Protein AF-A0A2H6BD17-F1 (afdb_monomer)

Mean predicted aligned error: 16.15 Å

Foldseek 3Di:
DDDPPDDDQADWAFLQVLQCNLPVVNPDGSVNQVVCVVVVLFDWDDDPNTITHGNNRVVSSCVVPDDDDDDPDPDPDDDDDDPDVPPPPPPPDDPVRVVVVVVVVVVVVVVVVVVVD

Nearest PDB structures (foldseek):
  5y8t-assembly2_B  TM=3.851E-01  e=1.252E+00  Bacillus spizizenii str. W23
  1r22-assembly1_B  TM=4.599E-01  e=1.979E+00  Synechococcus elongatus PCC 7942 = FACHB-805
  2kko-assembly1_B  TM=4.650E-01  e=2.408E+00  Mycobacterium tuberculosis variant bovis
  2jsc-assembly1_A  TM=3.662E-01  e=6.014E+00  Mycobacterium tuberculosis H37Rv

Sequence (117 aa):
MEDLETYADDALLKLSVAATVAYPDGSMKAGGLRRLAARELLEIDFVNGRYYTTLRAIKEMRERCRVPAKSPEPTSGSARVSHTPDRVNDLGKTPSQVALEATVRELRGNLKAKRQT

Solvent-accessible surface area (backbone atoms only — not comparable to full-atom values): 7416 Å² total; per-residue (Å²): 132,82,82,75,81,77,73,60,49,79,43,82,28,45,37,62,57,43,21,47,70,78,25,75,85,60,87,45,45,39,71,53,54,52,54,37,34,76,65,72,54,32,68,70,45,82,57,94,95,38,56,27,31,30,57,50,41,52,56,55,26,51,62,74,67,53,77,77,82,79,72,92,66,87,81,79,86,74,86,75,80,81,77,70,80,73,85,70,84,70,83,65,74,51,76,73,52,58,60,51,51,57,55,54,53,52,55,52,52,54,55,54,59,68,70,76,115

Structure (mmCIF, N/CA/C/O backbone):
data_AF-A0A2H6BD17-F1
#
_entry.id   AF-A0A2H6BD17-F1
#
loop_
_atom_site.group_PDB
_atom_site.id
_atom_site.type_symbol
_atom_site.label_atom_id
_atom_site.label_alt_id
_atom_site.label_comp_id
_atom_site.label_asym_id
_atom_site.label_entity_id
_atom_site.label_seq_id
_atom_site.pdbx_PDB_ins_code
_atom_site.Cartn_x
_atom_site.Cartn_y
_atom_site.Cartn_z
_atom_site.occupancy
_atom_site.B_iso_or_equiv
_atom_site.auth_seq_id
_atom_site.auth_comp_id
_atom_site.auth_asym_id
_atom_site.auth_atom_id
_atom_site.pdbx_PDB_model_num
ATOM 1 N N . MET A 1 1 ? -11.492 -23.572 -12.566 1.00 40.31 1 MET A N 1
ATOM 2 C CA . MET A 1 1 ? -11.063 -22.267 -13.099 1.00 40.31 1 MET A CA 1
ATOM 3 C C . MET A 1 1 ? -11.479 -21.293 -12.026 1.00 40.31 1 MET A C 1
ATOM 5 O O . MET A 1 1 ? -12.666 -21.060 -11.898 1.00 40.31 1 MET A O 1
ATOM 9 N N . GLU A 1 2 ? -10.558 -20.990 -11.114 1.00 50.28 2 GLU A N 1
ATOM 10 C CA . GLU A 1 2 ? -10.875 -20.350 -9.834 1.00 50.28 2 GLU A CA 1
ATOM 11 C C . GLU A 1 2 ? -11.455 -18.957 -10.071 1.00 50.28 2 GLU A C 1
ATOM 13 O O . GLU A 1 2 ? -10.895 -18.160 -10.826 1.00 50.28 2 GLU A O 1
ATOM 18 N N . ASP A 1 3 ? -12.610 -18.713 -9.462 1.00 53.94 3 ASP A N 1
ATOM 19 C CA . ASP A 1 3 ? -13.338 -17.459 -9.511 1.00 53.94 3 ASP A CA 1
ATOM 20 C C . ASP A 1 3 ? -12.432 -16.330 -9.002 1.00 53.94 3 ASP A C 1
ATOM 22 O O . ASP A 1 3 ? -12.099 -16.241 -7.819 1.00 53.94 3 ASP A O 1
ATOM 26 N N . LEU A 1 4 ? -11.978 -15.475 -9.921 1.00 58.12 4 LEU A N 1
ATOM 27 C CA . LEU A 1 4 ? -11.309 -14.223 -9.587 1.00 58.12 4 LEU A CA 1
ATOM 28 C C . LEU A 1 4 ? -12.351 -13.313 -8.944 1.00 58.12 4 LEU A C 1
ATOM 30 O O . LEU A 1 4 ? -13.024 -12.545 -9.634 1.00 58.12 4 LEU A O 1
ATOM 34 N N . GLU A 1 5 ? -12.493 -13.436 -7.624 1.00 68.44 5 GLU A N 1
ATOM 35 C CA . GLU A 1 5 ? -13.257 -12.529 -6.773 1.00 68.44 5 GLU A CA 1
ATOM 36 C C . GLU A 1 5 ? -12.843 -11.093 -7.129 1.00 68.44 5 GLU A C 1
ATOM 38 O O . GLU A 1 5 ? -11.758 -10.611 -6.784 1.00 68.44 5 GLU A O 1
ATOM 43 N N . THR A 1 6 ? -13.668 -10.442 -7.946 1.00 81.44 6 THR A N 1
ATOM 44 C CA . THR A 1 6 ? -13.325 -9.159 -8.548 1.00 81.44 6 THR A CA 1
ATOM 45 C C . THR A 1 6 ? -13.733 -8.077 -7.569 1.00 81.44 6 THR A C 1
ATOM 47 O O . THR A 1 6 ? -14.910 -7.763 -7.410 1.00 81.44 6 THR A O 1
ATOM 50 N N . TYR A 1 7 ? -12.746 -7.510 -6.885 1.00 88.00 7 TYR A N 1
ATOM 51 C CA . TYR A 1 7 ? -12.959 -6.362 -6.016 1.00 88.00 7 TYR A CA 1
ATOM 52 C C . TYR A 1 7 ? -13.205 -5.102 -6.849 1.00 88.00 7 TYR A C 1
ATOM 54 O O . TYR A 1 7 ? -12.513 -4.858 -7.839 1.00 88.00 7 TYR A O 1
ATOM 62 N N . ALA A 1 8 ? -14.159 -4.273 -6.420 1.00 92.50 8 ALA A N 1
ATOM 63 C CA . ALA A 1 8 ? -14.310 -2.931 -6.970 1.00 92.50 8 ALA A CA 1
ATOM 64 C C . ALA A 1 8 ? -13.037 -2.108 -6.711 1.00 92.50 8 ALA A C 1
ATOM 66 O O . ALA A 1 8 ? -12.421 -2.231 -5.650 1.00 92.50 8 ALA A O 1
ATOM 67 N N . ASP A 1 9 ? -12.666 -1.242 -7.656 1.00 93.62 9 ASP A N 1
ATOM 68 C CA . ASP A 1 9 ? -11.412 -0.480 -7.581 1.00 93.62 9 ASP A CA 1
ATOM 69 C C . ASP A 1 9 ? -11.313 0.414 -6.333 1.00 93.62 9 ASP A C 1
ATOM 71 O O . ASP A 1 9 ? -10.219 0.597 -5.793 1.00 93.62 9 ASP A O 1
ATOM 75 N N . ASP A 1 10 ? -12.464 0.887 -5.852 1.00 95.38 10 ASP A N 1
ATOM 76 C CA . ASP A 1 10 ? -12.612 1.795 -4.709 1.00 95.38 10 ASP A CA 1
ATOM 77 C C . ASP A 1 10 ? -12.968 1.080 -3.402 1.00 95.38 10 ASP A C 1
ATOM 79 O O . ASP A 1 10 ? -13.191 1.720 -2.374 1.00 95.38 10 ASP A O 1
ATOM 83 N N . ALA A 1 11 ? -13.024 -0.254 -3.414 1.00 95.12 11 ALA A N 1
ATOM 84 C CA . ALA A 1 11 ? -13.242 -1.015 -2.197 1.00 95.12 11 ALA A CA 1
ATOM 85 C C . ALA A 1 11 ? -12.048 -0.849 -1.240 1.00 95.12 11 ALA A C 1
ATOM 87 O O . ALA A 1 11 ? -10.888 -1.010 -1.625 1.00 95.12 11 ALA A O 1
ATOM 88 N N . LEU A 1 12 ? -12.344 -0.579 0.034 1.00 96.62 12 LEU A N 1
ATOM 89 C CA . LEU A 1 12 ? -11.355 -0.537 1.110 1.00 96.62 12 LEU A CA 1
ATOM 90 C C . LEU A 1 12 ? -10.846 -1.949 1.408 1.00 96.62 12 LEU A C 1
ATOM 92 O O . LEU A 1 12 ? -11.520 -2.758 2.048 1.00 96.62 12 LEU A O 1
ATOM 96 N N . LEU A 1 13 ? -9.620 -2.236 0.979 1.00 96.94 13 LEU A N 1
ATOM 97 C CA . LEU A 1 13 ? -8.967 -3.518 1.192 1.00 96.94 13 LEU A CA 1
ATOM 98 C C . LEU A 1 13 ? -7.867 -3.395 2.232 1.00 96.94 13 LEU A C 1
ATOM 100 O O . LEU A 1 13 ? -7.028 -2.495 2.209 1.00 96.94 13 LEU A O 1
ATOM 104 N N . LYS A 1 14 ? -7.828 -4.360 3.149 1.00 97.38 14 LYS A N 1
ATOM 105 C CA . LYS A 1 14 ? -6.737 -4.463 4.118 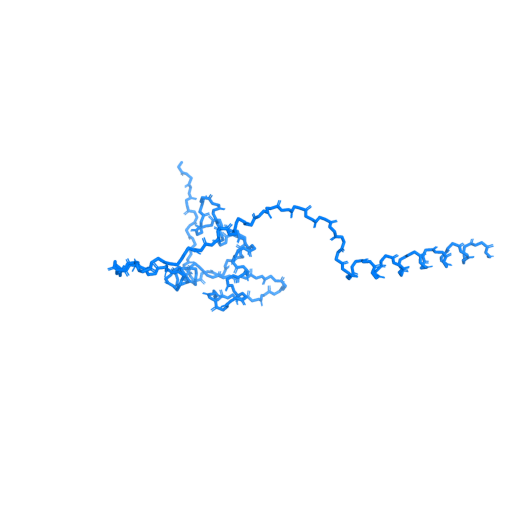1.00 97.38 14 LYS A CA 1
ATOM 106 C C . LYS A 1 14 ? -5.418 -4.626 3.368 1.00 97.38 14 LYS A C 1
ATOM 108 O O . LYS A 1 14 ? -5.356 -5.424 2.437 1.00 97.38 14 LYS A O 1
ATOM 113 N N . LEU A 1 15 ? -4.341 -3.975 3.820 1.00 97.50 15 LEU A N 1
ATOM 114 C CA . LEU A 1 15 ? -3.051 -3.996 3.102 1.00 97.50 15 LEU A CA 1
ATOM 115 C C . LEU A 1 15 ? -2.522 -5.401 2.762 1.00 97.50 15 LEU A C 1
ATOM 117 O O . LEU A 1 15 ? -1.801 -5.563 1.784 1.00 97.50 15 LEU A O 1
ATOM 121 N N . SER A 1 16 ? -2.833 -6.418 3.572 1.00 96.50 16 SER A N 1
ATOM 122 C CA . SER A 1 16 ? -2.468 -7.806 3.264 1.00 96.50 16 SER A CA 1
ATOM 123 C C . SER A 1 16 ? -3.217 -8.354 2.051 1.00 96.50 16 SER A C 1
ATOM 125 O O . SER A 1 16 ? -2.592 -8.966 1.198 1.00 96.50 16 SER A O 1
ATOM 127 N N . VAL A 1 17 ? -4.524 -8.102 1.967 1.00 96.81 17 VAL A N 1
ATOM 128 C CA . VAL A 1 17 ? -5.382 -8.549 0.862 1.00 96.81 17 VAL A CA 1
ATOM 129 C C . VAL A 1 17 ? -5.070 -7.748 -0.396 1.00 96.81 17 VAL A C 1
ATOM 131 O O . VAL A 1 17 ? -4.838 -8.331 -1.448 1.00 96.81 17 VAL A O 1
ATOM 134 N N . ALA A 1 18 ? -4.966 -6.422 -0.271 1.00 96.69 18 ALA A N 1
ATOM 135 C CA . ALA A 1 18 ? -4.650 -5.538 -1.389 1.00 96.69 18 ALA A CA 1
ATOM 136 C C . ALA A 1 18 ? -3.324 -5.921 -2.069 1.00 96.69 18 ALA A C 1
ATOM 138 O O . ALA A 1 18 ? -3.238 -5.931 -3.293 1.00 96.69 18 ALA A O 1
ATOM 139 N N . ALA A 1 19 ? -2.305 -6.297 -1.284 1.00 96.94 19 ALA A N 1
ATOM 140 C CA . ALA A 1 19 ? -1.033 -6.779 -1.815 1.00 96.94 19 ALA A CA 1
ATOM 141 C C . ALA A 1 19 ? -1.190 -8.075 -2.626 1.00 96.94 19 ALA A C 1
ATOM 143 O O . ALA A 1 19 ? -0.681 -8.142 -3.737 1.00 96.94 19 ALA A O 1
ATOM 144 N N . THR A 1 20 ? -1.912 -9.072 -2.107 1.00 95.88 20 THR A N 1
ATOM 145 C CA . THR A 1 20 ? -2.143 -10.348 -2.807 1.00 95.88 20 THR A CA 1
ATOM 146 C C . THR A 1 20 ? -2.935 -10.165 -4.099 1.00 95.88 20 THR A C 1
ATOM 148 O O . THR A 1 20 ? -2.623 -10.803 -5.097 1.00 95.88 20 THR A O 1
ATOM 151 N N . VAL A 1 21 ? -3.933 -9.279 -4.095 1.00 94.94 21 VAL A N 1
ATOM 152 C CA . VAL A 1 21 ? -4.773 -9.020 -5.272 1.00 94.94 21 VAL A CA 1
ATOM 153 C C . VAL A 1 21 ? -4.008 -8.222 -6.332 1.00 94.94 21 VAL A C 1
ATOM 155 O O . VAL A 1 21 ? -4.036 -8.575 -7.506 1.00 94.94 21 VAL A O 1
ATOM 158 N N . ALA A 1 22 ? -3.299 -7.159 -5.939 1.00 94.69 22 ALA A N 1
ATOM 159 C CA . ALA A 1 22 ? -2.578 -6.304 -6.885 1.00 94.69 22 ALA A CA 1
ATOM 160 C C . ALA A 1 22 ? -1.253 -6.915 -7.383 1.00 94.69 22 ALA A C 1
ATOM 162 O O . ALA A 1 22 ? -0.784 -6.559 -8.465 1.00 94.69 22 ALA A O 1
ATOM 163 N N . TYR A 1 23 ? -0.653 -7.811 -6.596 1.00 95.06 23 TYR A N 1
ATOM 164 C CA . TYR A 1 23 ? 0.620 -8.477 -6.873 1.00 95.06 23 TYR A CA 1
ATOM 165 C C . TYR A 1 23 ? 0.488 -9.983 -6.595 1.00 95.06 23 TYR A C 1
ATOM 167 O O . TYR A 1 23 ? 0.980 -10.476 -5.573 1.00 95.06 23 TYR A O 1
ATOM 175 N N . PRO A 1 24 ? -0.187 -10.730 -7.491 1.00 94.88 24 PRO A N 1
ATOM 176 C CA . PRO A 1 24 ? -0.438 -12.162 -7.306 1.00 94.88 24 PRO A CA 1
ATOM 177 C C . PRO A 1 24 ? 0.844 -13.008 -7.327 1.00 94.88 24 PRO A C 1
ATOM 179 O O . PRO A 1 24 ? 0.861 -14.129 -6.831 1.00 94.88 24 PRO A O 1
ATOM 182 N N . ASP A 1 25 ? 1.941 -12.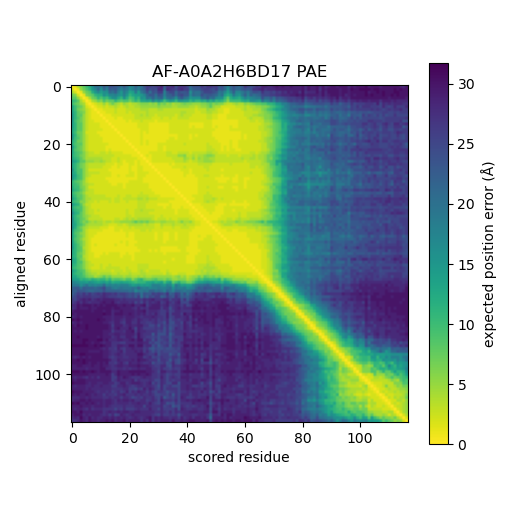456 -7.848 1.00 95.00 25 ASP A N 1
ATOM 183 C CA . ASP A 1 25 ? 3.282 -13.043 -7.821 1.00 95.00 25 ASP A CA 1
ATOM 184 C C . ASP A 1 25 ? 3.962 -12.951 -6.439 1.00 95.00 25 ASP A C 1
ATOM 186 O O . ASP A 1 25 ? 5.027 -13.529 -6.219 1.00 95.00 25 ASP A O 1
ATOM 190 N N . GLY A 1 26 ? 3.372 -12.211 -5.493 1.00 94.69 26 GLY A N 1
ATOM 191 C CA . GLY A 1 26 ? 3.915 -12.005 -4.153 1.00 94.69 26 GLY A CA 1
ATOM 192 C C . GLY A 1 26 ? 5.117 -11.055 -4.095 1.00 94.69 26 GLY A C 1
ATOM 193 O O . GLY A 1 26 ? 5.760 -10.954 -3.043 1.00 94.69 26 GLY A O 1
ATOM 194 N N . SER A 1 27 ? 5.418 -10.338 -5.185 1.00 94.06 27 SER A N 1
ATOM 195 C CA . SER A 1 27 ? 6.516 -9.359 -5.256 1.00 94.06 27 SER A CA 1
ATOM 196 C C . SER A 1 27 ? 6.328 -8.177 -4.298 1.00 94.06 27 SER A C 1
ATOM 198 O O . SER A 1 27 ? 7.300 -7.571 -3.841 1.00 94.06 27 SER A O 1
ATOM 200 N N . MET A 1 28 ? 5.080 -7.885 -3.927 1.00 96.69 28 MET A N 1
ATOM 201 C CA . MET A 1 28 ? 4.714 -6.858 -2.961 1.00 96.69 28 MET A CA 1
ATOM 202 C C . MET A 1 28 ? 4.023 -7.481 -1.746 1.00 96.69 28 MET A C 1
ATOM 204 O O . MET A 1 28 ? 3.140 -8.324 -1.863 1.00 96.69 28 MET A O 1
ATOM 208 N N . LYS A 1 29 ? 4.396 -7.028 -0.545 1.00 97.56 29 LYS A N 1
ATOM 209 C CA . LYS A 1 29 ? 3.780 -7.445 0.729 1.00 97.56 29 LYS A CA 1
ATOM 210 C C . LYS A 1 29 ? 3.209 -6.235 1.459 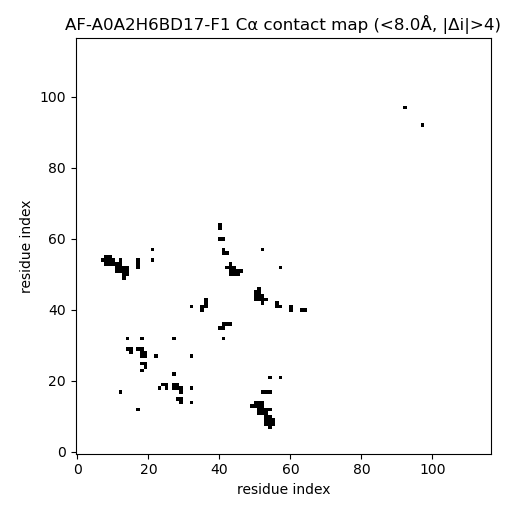1.00 97.56 29 LYS A C 1
ATOM 212 O O . LYS A 1 29 ? 3.652 -5.110 1.237 1.00 97.56 29 LYS A O 1
ATOM 217 N N . ALA A 1 30 ? 2.331 -6.463 2.438 1.00 97.56 30 ALA A N 1
ATOM 218 C CA . ALA A 1 30 ? 1.766 -5.396 3.274 1.00 97.56 30 ALA A CA 1
ATOM 219 C C . ALA A 1 30 ? 2.831 -4.482 3.916 1.00 97.56 30 ALA A C 1
ATOM 221 O O . ALA A 1 30 ? 2.607 -3.287 4.071 1.00 97.56 30 ALA A O 1
ATOM 222 N N . GLY A 1 31 ? 3.995 -5.025 4.294 1.00 97.56 31 GLY A N 1
ATOM 223 C CA . GLY A 1 31 ? 5.111 -4.222 4.810 1.00 97.56 31 GLY A CA 1
ATOM 224 C C . GLY A 1 31 ? 5.736 -3.297 3.757 1.00 97.56 31 GLY A C 1
ATOM 225 O O . GLY A 1 31 ? 6.147 -2.192 4.096 1.00 97.56 31 GLY A O 1
ATOM 226 N N . GLY A 1 32 ? 5.766 -3.718 2.489 1.00 96.94 32 GLY A N 1
ATOM 227 C CA . GLY A 1 32 ? 6.187 -2.884 1.360 1.00 96.94 32 GLY A CA 1
ATOM 228 C C . GLY A 1 32 ? 5.219 -1.726 1.131 1.00 96.94 32 GLY A C 1
ATOM 229 O O . GLY A 1 32 ? 5.652 -0.579 1.099 1.00 96.94 32 GLY A O 1
ATOM 230 N N . LEU A 1 33 ? 3.912 -2.007 1.118 1.00 97.62 33 LEU A N 1
ATOM 231 C CA . LEU A 1 33 ? 2.878 -0.972 1.001 1.00 97.62 33 LEU A CA 1
ATOM 232 C C . LEU A 1 33 ? 2.945 0.048 2.148 1.00 97.62 33 LEU A C 1
ATOM 234 O O . LEU A 1 33 ? 2.890 1.248 1.903 1.00 97.62 33 LEU A O 1
ATOM 238 N N . ARG A 1 34 ? 3.179 -0.395 3.394 1.00 97.31 34 ARG A N 1
ATOM 239 C CA . ARG A 1 34 ? 3.393 0.526 4.530 1.00 97.31 34 ARG A CA 1
ATOM 240 C C . ARG A 1 34 ? 4.592 1.452 4.326 1.00 97.31 34 ARG A C 1
ATOM 242 O O . ARG A 1 34 ? 4.528 2.611 4.714 1.00 97.31 34 ARG A O 1
ATOM 249 N N . ARG A 1 35 ? 5.685 0.962 3.731 1.00 97.44 35 ARG A N 1
ATOM 2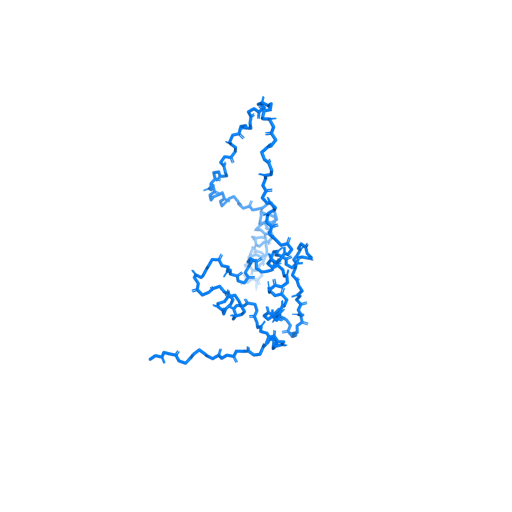50 C CA . ARG A 1 35 ? 6.862 1.796 3.433 1.00 97.44 35 ARG A CA 1
ATOM 251 C C . ARG A 1 35 ? 6.581 2.813 2.332 1.00 97.44 35 ARG A C 1
ATOM 253 O O . ARG A 1 35 ? 7.141 3.898 2.382 1.00 97.44 35 ARG A O 1
ATOM 260 N N . LEU A 1 36 ? 5.747 2.468 1.352 1.00 96.88 36 LEU A N 1
ATOM 261 C CA . LEU A 1 36 ? 5.333 3.392 0.292 1.00 96.88 36 LEU A CA 1
ATOM 262 C C . LEU A 1 36 ? 4.405 4.477 0.845 1.00 96.88 36 LEU A C 1
ATOM 264 O O . LEU A 1 36 ? 4.598 5.647 0.537 1.00 96.88 36 LEU A O 1
ATOM 268 N N . ALA A 1 37 ? 3.493 4.109 1.744 1.00 96.19 37 ALA A N 1
ATOM 269 C CA . ALA A 1 37 ? 2.656 5.064 2.461 1.00 96.19 37 ALA A CA 1
ATOM 270 C C . ALA A 1 37 ? 3.472 6.000 3.367 1.00 96.19 37 ALA A C 1
ATOM 272 O O . ALA A 1 37 ? 3.265 7.205 3.356 1.00 96.19 37 ALA A O 1
ATOM 273 N N . ALA A 1 38 ? 4.476 5.477 4.081 1.00 96.56 38 ALA A N 1
ATOM 274 C CA . ALA A 1 38 ? 5.394 6.294 4.884 1.00 96.56 38 ALA A CA 1
ATOM 275 C C . ALA A 1 38 ? 6.258 7.261 4.048 1.00 96.56 38 ALA A C 1
ATOM 277 O O . ALA A 1 38 ? 6.882 8.158 4.603 1.00 96.56 38 ALA A O 1
ATOM 278 N N . ARG A 1 39 ? 6.327 7.057 2.727 1.00 95.56 39 ARG A N 1
ATOM 279 C CA . ARG A 1 39 ? 6.975 7.955 1.759 1.00 95.56 39 ARG A CA 1
ATOM 280 C C . ARG A 1 39 ? 5.971 8.850 1.030 1.00 95.56 39 ARG A C 1
ATOM 282 O O . ARG A 1 39 ? 6.348 9.467 0.044 1.00 95.56 39 ARG A O 1
ATOM 289 N N . GLU A 1 40 ? 4.708 8.843 1.456 1.00 95.25 40 GLU A N 1
ATOM 290 C CA . GLU A 1 40 ? 3.608 9.604 0.849 1.00 95.25 40 GLU A CA 1
ATOM 291 C C . GLU A 1 40 ? 3.362 9.252 -0.634 1.00 95.25 40 GLU A C 1
ATOM 293 O O . GLU A 1 40 ? 2.742 9.999 -1.388 1.00 95.25 40 GLU A O 1
ATOM 298 N N . LEU A 1 41 ? 3.823 8.073 -1.070 1.00 96.00 41 LEU A N 1
ATOM 299 C CA . LEU A 1 41 ? 3.626 7.581 -2.438 1.00 96.00 41 LEU A CA 1
ATOM 300 C C . LEU A 1 41 ? 2.321 6.801 -2.604 1.00 96.00 41 LEU A C 1
ATOM 302 O O . LEU A 1 41 ? 1.856 6.637 -3.730 1.00 96.00 41 LEU A O 1
ATOM 306 N N . LEU A 1 42 ? 1.756 6.302 -1.503 1.00 97.75 42 LEU A N 1
ATOM 307 C CA . LEU A 1 42 ? 0.544 5.489 -1.476 1.00 97.75 42 LEU A CA 1
ATOM 308 C C . LEU A 1 42 ? -0.442 6.052 -0.452 1.00 97.75 42 LEU A C 1
ATOM 310 O O . LEU A 1 42 ? -0.076 6.252 0.705 1.00 97.75 42 LEU A O 1
ATOM 314 N N . GLU A 1 43 ? -1.691 6.234 -0.870 1.00 97.06 43 GLU A N 1
ATOM 315 C CA . GLU A 1 43 ? -2.794 6.615 0.011 1.00 97.06 43 GLU A CA 1
ATOM 316 C C . GLU A 1 43 ? -3.263 5.419 0.854 1.00 97.06 43 GLU A C 1
ATOM 318 O O . GLU A 1 43 ? -3.440 4.301 0.349 1.00 97.06 43 GLU A O 1
ATOM 323 N N . ILE A 1 44 ? -3.424 5.651 2.158 1.00 97.38 44 ILE A N 1
ATOM 324 C CA . ILE A 1 44 ? -3.859 4.640 3.121 1.00 97.38 44 ILE A CA 1
ATOM 325 C C . ILE A 1 44 ? -4.894 5.208 4.084 1.00 97.38 44 ILE A C 1
ATOM 327 O O . ILE A 1 44 ? -4.745 6.311 4.603 1.00 97.38 44 ILE A O 1
ATOM 331 N N . ASP A 1 45 ? -5.874 4.379 4.413 1.00 96.75 45 ASP A N 1
ATOM 332 C CA . ASP A 1 45 ? -6.867 4.667 5.436 1.00 96.75 45 ASP A CA 1
ATOM 333 C C . ASP A 1 45 ? -6.526 3.912 6.715 1.00 96.75 45 ASP A C 1
ATOM 335 O O . ASP A 1 45 ? -6.189 2.721 6.692 1.00 96.75 45 ASP A O 1
ATOM 339 N N . PHE A 1 46 ? -6.638 4.584 7.858 1.00 96.62 46 PHE A N 1
ATOM 340 C CA . PHE A 1 46 ? -6.491 3.949 9.161 1.00 96.62 46 PHE A CA 1
ATOM 341 C C . PHE A 1 46 ? -7.845 3.843 9.854 1.00 96.62 46 PHE A C 1
ATOM 343 O O . PHE A 1 46 ? -8.384 4.825 10.357 1.00 96.62 46 PHE A O 1
ATOM 350 N N . VAL A 1 47 ? -8.384 2.625 9.908 1.00 96.25 47 VAL A N 1
ATOM 351 C CA . VAL A 1 47 ? -9.699 2.344 10.493 1.00 96.25 47 VAL A CA 1
ATOM 352 C C . VAL A 1 47 ? -9.554 1.245 11.539 1.00 96.25 47 VAL A C 1
ATOM 354 O O . VAL A 1 47 ? -9.083 0.144 11.250 1.00 96.25 47 VAL A O 1
ATOM 357 N N . ASN A 1 48 ? -9.953 1.542 12.777 1.00 95.00 48 ASN A N 1
ATOM 358 C CA . ASN A 1 48 ? -9.964 0.592 13.895 1.00 95.00 48 ASN A CA 1
ATOM 359 C C . ASN A 1 48 ? -8.624 -0.155 14.105 1.00 95.00 48 ASN A C 1
ATOM 361 O O . ASN A 1 48 ? -8.571 -1.386 14.177 1.00 95.00 48 ASN A O 1
ATOM 365 N N . GLY A 1 49 ? -7.502 0.571 14.125 1.00 94.88 49 GLY A N 1
ATOM 366 C CA . GLY A 1 49 ? -6.188 -0.044 14.351 1.00 94.88 49 GLY A CA 1
ATOM 367 C C . GLY A 1 49 ? -5.611 -0.791 13.143 1.00 94.88 49 GLY A C 1
ATOM 368 O O . GLY A 1 49 ? -4.602 -1.491 13.270 1.00 94.88 49 GLY A O 1
ATOM 369 N N . ARG A 1 50 ? -6.254 -0.710 11.973 1.00 95.44 50 ARG A N 1
ATOM 370 C CA . ARG A 1 50 ? -5.855 -1.422 10.756 1.00 95.44 50 ARG A CA 1
ATOM 371 C C . ARG A 1 50 ? -5.670 -0.445 9.604 1.00 95.44 50 ARG A C 1
ATOM 373 O O . ARG A 1 50 ? -6.385 0.543 9.497 1.00 95.44 50 ARG A O 1
ATOM 380 N N . TYR A 1 51 ? -4.723 -0.780 8.736 1.00 97.75 51 TYR A N 1
ATOM 381 C CA . TYR A 1 51 ? -4.468 -0.045 7.507 1.00 97.75 51 TYR A CA 1
ATOM 382 C C . TYR A 1 51 ? -5.204 -0.681 6.333 1.00 97.75 51 TYR A C 1
ATOM 384 O O . TYR A 1 51 ? -5.133 -1.906 6.137 1.00 97.75 51 TYR A O 1
ATOM 392 N N . TYR A 1 52 ? -5.837 0.175 5.549 1.00 98.19 52 TYR A N 1
ATOM 393 C CA . TYR A 1 52 ? -6.539 -0.146 4.321 1.00 98.19 52 TYR A CA 1
ATOM 394 C C . TYR A 1 52 ? -6.006 0.718 3.181 1.00 98.19 52 TYR A C 1
ATOM 396 O O . TYR A 1 52 ? -5.292 1.694 3.401 1.00 98.19 52 TYR A O 1
ATOM 404 N N . THR A 1 53 ? -6.299 0.300 1.963 1.00 98.12 53 THR A N 1
ATOM 405 C CA . THR A 1 53 ? -6.041 1.049 0.735 1.00 98.12 53 THR A CA 1
ATOM 406 C C . THR A 1 53 ? -7.018 0.558 -0.330 1.00 98.12 53 THR A C 1
ATOM 408 O O . THR A 1 53 ? -7.706 -0.447 -0.129 1.00 98.12 53 THR A O 1
ATOM 411 N N . THR A 1 54 ? -7.064 1.239 -1.464 1.00 98.06 54 THR A N 1
ATOM 412 C CA . THR A 1 54 ? -7.889 0.864 -2.614 1.00 98.06 54 THR A CA 1
ATOM 413 C C . THR A 1 54 ? -7.012 0.319 -3.740 1.00 98.06 54 THR A C 1
ATOM 415 O O . THR A 1 54 ? -5.807 0.591 -3.810 1.00 98.06 54 THR A O 1
ATOM 418 N N . LEU A 1 55 ? -7.593 -0.468 -4.650 1.00 97.06 55 LEU A N 1
ATOM 419 C CA . LEU A 1 55 ? -6.858 -0.927 -5.833 1.00 97.06 55 LEU A CA 1
ATOM 420 C C . LEU A 1 55 ? -6.539 0.248 -6.764 1.00 97.06 55 LEU A C 1
ATOM 422 O O . LEU A 1 55 ? -5.461 0.267 -7.365 1.00 97.06 55 LEU A O 1
ATOM 426 N N . ARG A 1 56 ? -7.418 1.259 -6.815 1.00 97.44 56 ARG A N 1
ATOM 427 C CA . ARG A 1 56 ? -7.156 2.529 -7.502 1.00 97.44 56 ARG A CA 1
ATOM 428 C C . ARG A 1 56 ? -5.894 3.217 -6.973 1.00 97.44 56 ARG A C 1
ATOM 430 O O . ARG A 1 56 ? -4.997 3.498 -7.764 1.00 97.44 56 ARG A O 1
ATOM 437 N N . ALA A 1 57 ? -5.760 3.389 -5.656 1.00 97.69 57 ALA A N 1
ATOM 438 C CA . ALA A 1 57 ? -4.580 4.021 -5.056 1.00 97.69 57 ALA A CA 1
ATOM 439 C C . ALA A 1 57 ? -3.277 3.267 -5.383 1.00 97.69 57 ALA A C 1
ATOM 441 O O . ALA A 1 57 ? -2.241 3.880 -5.642 1.00 97.69 57 ALA A O 1
ATOM 442 N N . ILE A 1 58 ? -3.317 1.930 -5.433 1.00 96.88 58 ILE A N 1
ATOM 443 C CA . ILE A 1 58 ? -2.159 1.125 -5.848 1.00 96.88 58 ILE A CA 1
ATOM 444 C C . ILE A 1 58 ? -1.832 1.349 -7.333 1.00 96.88 58 ILE A C 1
ATOM 446 O O . ILE A 1 58 ? -0.655 1.455 -7.682 1.00 96.88 58 ILE A O 1
ATOM 450 N N . LYS A 1 59 ? -2.831 1.435 -8.221 1.00 96.06 59 LYS A N 1
ATOM 451 C CA . LYS A 1 59 ? -2.608 1.739 -9.647 1.00 96.06 59 LYS A CA 1
ATOM 452 C C . LYS A 1 59 ? -1.922 3.100 -9.816 1.00 96.06 59 LYS A C 1
ATOM 454 O O . LYS A 1 59 ? -0.883 3.162 -10.467 1.00 96.06 59 LYS A O 1
ATOM 459 N N . GLU A 1 60 ? -2.417 4.138 -9.150 1.00 96.69 60 GLU A N 1
ATOM 460 C CA . GLU A 1 60 ? -1.822 5.483 -9.181 1.00 96.69 60 GLU A CA 1
ATOM 461 C C . GLU A 1 60 ? -0.403 5.507 -8.597 1.00 96.69 60 GLU A C 1
ATOM 463 O O . GLU A 1 60 ? 0.519 6.091 -9.168 1.00 96.69 60 GLU A O 1
ATOM 468 N N . MET A 1 61 ? -0.180 4.811 -7.480 1.00 96.19 61 MET A N 1
ATOM 469 C CA . MET A 1 61 ? 1.151 4.676 -6.890 1.00 96.19 61 MET A CA 1
ATOM 470 C C . MET A 1 61 ? 2.143 4.031 -7.874 1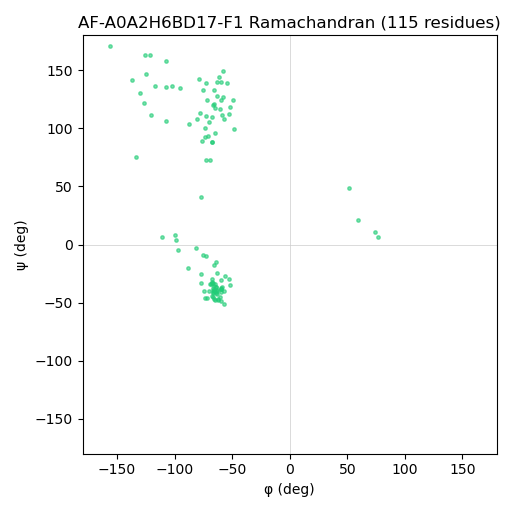.00 96.19 61 MET A C 1
ATOM 472 O O . MET A 1 61 ? 3.305 4.436 -7.926 1.00 96.19 61 MET A O 1
ATOM 476 N N . ARG A 1 62 ? 1.719 3.064 -8.704 1.00 95.00 62 ARG A N 1
ATOM 477 C CA . ARG A 1 62 ? 2.601 2.439 -9.711 1.00 95.00 62 ARG A CA 1
ATOM 478 C C . ARG A 1 62 ? 3.054 3.430 -10.774 1.00 95.00 62 ARG A C 1
ATOM 480 O O . ARG A 1 62 ? 4.181 3.313 -11.252 1.00 95.00 62 ARG A O 1
ATOM 487 N N . GLU A 1 63 ? 2.205 4.384 -11.134 1.00 94.56 63 GLU A N 1
ATOM 488 C CA . GLU A 1 63 ? 2.564 5.458 -12.060 1.00 94.56 63 GLU A CA 1
ATOM 489 C C . GLU A 1 63 ? 3.615 6.375 -11.434 1.00 94.56 63 GLU A C 1
ATOM 491 O O . GLU A 1 63 ? 4.645 6.634 -12.053 1.00 94.56 63 GLU A O 1
ATOM 496 N N . ARG A 1 64 ? 3.425 6.760 -10.165 1.00 92.56 64 ARG A N 1
ATOM 497 C CA . ARG A 1 64 ? 4.381 7.588 -9.408 1.00 92.56 64 ARG A CA 1
ATOM 498 C C . ARG A 1 64 ? 5.728 6.894 -9.188 1.00 92.56 64 ARG A C 1
ATOM 500 O O . ARG A 1 64 ? 6.770 7.538 -9.223 1.00 92.56 64 ARG A O 1
ATOM 507 N N . CYS A 1 65 ? 5.728 5.580 -8.961 1.00 92.56 65 CYS A N 1
ATOM 508 C CA . CYS A 1 65 ? 6.946 4.790 -8.761 1.00 92.56 65 CYS A CA 1
ATOM 509 C C . CYS A 1 65 ? 7.652 4.387 -10.065 1.00 92.56 65 CYS A C 1
ATOM 511 O O . CYS A 1 65 ? 8.696 3.730 -10.006 1.00 9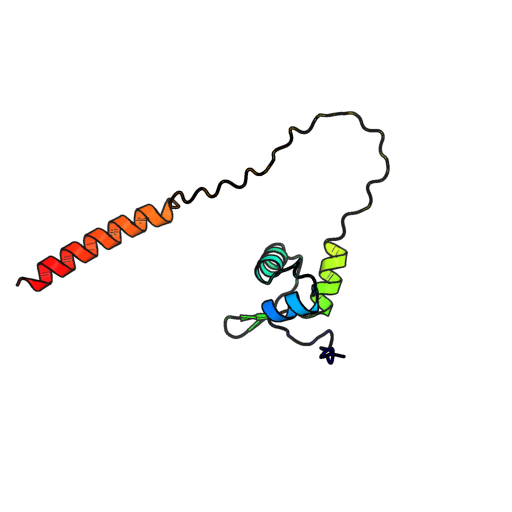2.56 65 CYS A O 1
ATOM 513 N N . ARG A 1 66 ? 7.103 4.718 -11.239 1.00 92.06 66 ARG A N 1
ATOM 514 C CA . ARG A 1 66 ? 7.701 4.337 -12.519 1.00 92.06 66 ARG A CA 1
ATOM 515 C C . ARG A 1 66 ? 9.049 5.042 -12.696 1.00 92.06 66 ARG A C 1
ATOM 517 O O . ARG A 1 66 ? 9.130 6.265 -12.719 1.00 92.06 66 ARG A O 1
ATOM 524 N N . VAL A 1 67 ? 10.112 4.257 -12.863 1.00 90.62 67 VAL A N 1
ATOM 525 C CA . VAL A 1 67 ? 11.445 4.786 -13.183 1.00 90.62 67 VAL A CA 1
ATOM 526 C C . VAL A 1 67 ? 11.430 5.285 -14.633 1.00 90.62 67 VAL A C 1
ATOM 528 O O . VAL A 1 67 ? 11.084 4.499 -15.521 1.00 90.62 67 VAL A O 1
ATOM 531 N N . PRO A 1 68 ? 11.776 6.559 -14.905 1.00 83.00 68 PRO A N 1
ATOM 532 C CA . PRO A 1 68 ? 11.853 7.054 -16.273 1.00 83.00 68 PRO A CA 1
ATOM 533 C C . PRO A 1 68 ? 12.949 6.306 -17.036 1.00 83.00 68 PRO A C 1
ATOM 535 O O . PRO A 1 68 ? 14.022 6.025 -16.494 1.00 83.00 68 PRO A O 1
ATOM 538 N N . ALA A 1 69 ? 12.682 5.980 -18.301 1.00 79.62 69 ALA A N 1
ATOM 539 C CA . ALA A 1 69 ? 13.691 5.388 -19.168 1.00 79.62 69 ALA A CA 1
ATOM 540 C C . ALA A 1 69 ? 14.868 6.364 -19.289 1.00 79.62 69 ALA A C 1
ATOM 542 O O . ALA A 1 69 ? 14.685 7.531 -19.635 1.00 79.62 69 ALA A O 1
ATOM 543 N N . LYS A 1 70 ? 16.074 5.895 -18.965 1.00 77.00 70 LYS A N 1
ATOM 544 C CA . LYS A 1 70 ? 17.283 6.705 -19.075 1.00 77.00 70 LYS A CA 1
ATOM 545 C C . LYS A 1 70 ? 17.544 6.967 -20.558 1.00 77.00 70 LYS A C 1
ATOM 547 O O . LYS A 1 70 ? 17.905 6.042 -21.282 1.00 77.00 70 LYS A O 1
ATOM 552 N N . SER A 1 71 ? 17.355 8.207 -21.004 1.00 63.78 71 SER A N 1
ATOM 553 C CA . SER A 1 71 ? 17.864 8.650 -22.302 1.00 63.78 71 SER A CA 1
ATOM 554 C C . SER A 1 71 ? 19.372 8.369 -22.352 1.00 63.78 71 SER A C 1
ATOM 556 O O . SER A 1 71 ? 20.042 8.556 -21.330 1.00 63.78 71 SER A O 1
ATOM 558 N N . PRO A 1 72 ? 19.922 7.883 -23.478 1.00 64.38 72 PRO A N 1
ATOM 559 C CA . PRO A 1 72 ? 21.352 7.634 -23.600 1.00 64.38 72 PRO A CA 1
ATOM 560 C C . PRO A 1 72 ? 22.104 8.969 -23.564 1.00 64.38 72 PRO A C 1
ATOM 562 O O . PRO A 1 72 ? 22.338 9.600 -24.588 1.00 64.38 72 PRO A O 1
ATOM 565 N N . GLU A 1 73 ? 22.458 9.423 -22.367 1.00 64.62 73 GLU A N 1
ATOM 566 C CA . GLU A 1 73 ? 23.425 10.499 -22.185 1.00 64.62 73 GLU A CA 1
ATOM 567 C C . GLU A 1 73 ? 24.847 9.935 -22.345 1.00 64.62 73 GLU A C 1
ATOM 569 O O . GLU A 1 73 ? 25.110 8.808 -21.901 1.00 64.62 73 GLU A O 1
ATOM 574 N N . PRO A 1 74 ? 25.780 10.681 -22.966 1.00 58.25 74 PRO A N 1
ATOM 575 C CA . PRO A 1 74 ? 27.166 10.253 -23.094 1.00 58.25 74 PRO A CA 1
ATOM 576 C C . PRO A 1 74 ? 27.777 10.066 -21.700 1.00 58.25 74 PRO A C 1
ATOM 578 O O . PRO A 1 74 ? 27.870 10.990 -20.894 1.00 58.25 74 PRO A O 1
ATOM 581 N N . THR A 1 75 ? 28.164 8.828 -21.403 1.00 56.69 75 THR A N 1
ATOM 582 C CA . THR A 1 75 ? 28.673 8.423 -20.093 1.00 56.69 75 THR A CA 1
ATOM 583 C C . THR A 1 75 ? 30.091 8.965 -19.878 1.00 56.69 75 THR A C 1
ATOM 585 O O . THR A 1 75 ? 31.066 8.393 -20.353 1.00 56.69 75 THR A O 1
ATOM 588 N N . SER A 1 76 ? 30.238 10.066 -19.137 1.00 61.91 76 SER A N 1
ATOM 589 C CA . SER A 1 76 ? 31.521 10.384 -18.499 1.00 61.91 76 SER A CA 1
ATOM 590 C C . SER A 1 76 ? 31.621 9.546 -17.225 1.00 61.91 76 SER A C 1
ATOM 592 O O . SER A 1 76 ? 30.848 9.717 -16.280 1.00 61.91 76 SER A O 1
ATOM 594 N N . GLY A 1 77 ? 32.493 8.539 -17.262 1.00 58.97 77 GLY A N 1
ATOM 595 C CA . GLY A 1 77 ? 32.621 7.527 -16.223 1.00 58.97 77 GLY A CA 1
ATOM 596 C C . GLY A 1 77 ? 33.098 8.108 -14.895 1.00 58.97 77 GLY A C 1
ATOM 597 O O . GLY A 1 77 ? 34.230 8.562 -14.774 1.00 58.97 77 GLY A O 1
ATOM 598 N N . SER A 1 78 ? 32.262 7.994 -13.866 1.00 59.75 78 SER A N 1
ATOM 599 C CA . SER A 1 78 ? 32.716 7.971 -12.478 1.00 59.75 78 SER A CA 1
ATOM 600 C C . SER A 1 78 ? 32.269 6.645 -11.877 1.00 59.75 78 SER A C 1
ATOM 602 O O . SER A 1 78 ? 31.072 6.362 -11.772 1.00 59.75 78 SER A O 1
ATOM 604 N N . ALA A 1 79 ? 33.246 5.787 -11.585 1.00 56.34 79 ALA A N 1
ATOM 605 C CA . ALA A 1 79 ? 33.034 4.461 -11.030 1.00 56.34 79 ALA A CA 1
ATOM 606 C C . ALA A 1 79 ? 32.282 4.573 -9.698 1.00 56.34 79 ALA A C 1
ATOM 608 O O . ALA A 1 7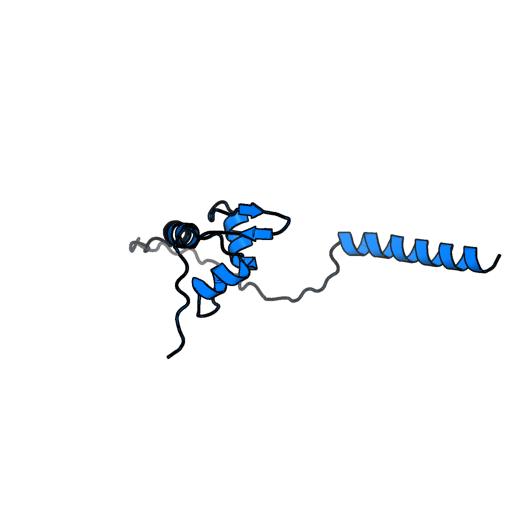9 ? 32.819 5.054 -8.701 1.00 56.34 79 ALA A O 1
ATOM 609 N N . ARG A 1 80 ? 31.027 4.117 -9.668 1.00 54.81 80 ARG A N 1
ATOM 610 C CA . ARG A 1 80 ? 30.330 3.888 -8.405 1.00 54.81 80 ARG A CA 1
ATOM 611 C C . ARG A 1 80 ? 30.842 2.574 -7.842 1.00 54.81 80 ARG A C 1
ATOM 613 O O . ARG A 1 80 ? 30.610 1.519 -8.423 1.00 54.81 80 ARG A O 1
ATOM 620 N N . VAL A 1 81 ? 31.545 2.668 -6.719 1.00 53.50 81 VAL A N 1
ATOM 621 C CA . VAL A 1 81 ? 31.840 1.531 -5.849 1.00 53.50 81 VAL A CA 1
ATOM 622 C C . VAL A 1 81 ? 30.521 0.822 -5.552 1.00 53.50 81 VAL A C 1
ATOM 624 O O . VAL A 1 81 ? 29.584 1.419 -5.016 1.00 53.50 81 VAL A O 1
ATOM 627 N N . SER A 1 82 ? 30.436 -0.440 -5.958 1.00 47.62 82 SER A N 1
ATOM 628 C CA . SER A 1 82 ? 29.316 -1.322 -5.664 1.00 47.62 82 SER A CA 1
ATOM 629 C C . SER A 1 82 ? 29.250 -1.561 -4.159 1.00 47.62 82 SER A C 1
ATOM 631 O O . SER A 1 82 ? 29.924 -2.442 -3.636 1.00 47.62 82 SER A O 1
ATOM 633 N N . HIS A 1 83 ? 28.422 -0.795 -3.453 1.00 48.53 83 HIS A N 1
ATOM 634 C CA . HIS A 1 83 ? 27.914 -1.232 -2.160 1.00 48.53 83 HIS A CA 1
ATOM 635 C C . HIS A 1 83 ? 26.865 -2.313 -2.418 1.00 48.53 83 HIS A C 1
ATOM 637 O O . HIS A 1 83 ? 25.687 -2.029 -2.636 1.00 48.53 83 HIS A O 1
ATOM 643 N N . THR A 1 84 ? 27.298 -3.570 -2.418 1.00 51.69 84 THR A N 1
ATOM 644 C CA . THR A 1 84 ? 26.401 -4.672 -2.090 1.00 51.69 84 THR A CA 1
ATOM 645 C C . THR A 1 84 ? 25.858 -4.395 -0.685 1.00 51.69 84 THR A C 1
ATOM 647 O O . THR A 1 84 ? 26.650 -4.138 0.227 1.00 51.69 84 THR A O 1
ATOM 650 N N . PRO A 1 85 ? 24.533 -4.385 -0.451 1.00 50.03 85 PRO A N 1
ATOM 651 C CA . PRO A 1 85 ? 24.053 -4.517 0.905 1.00 50.03 85 PRO A CA 1
ATOM 652 C C . PRO A 1 85 ? 24.333 -5.967 1.271 1.00 50.03 85 PRO A C 1
ATOM 654 O O . PRO A 1 85 ? 23.567 -6.872 0.936 1.00 50.03 85 PRO A O 1
ATOM 657 N N . ASP A 1 86 ? 25.490 -6.187 1.884 1.00 45.09 86 ASP A N 1
ATOM 658 C CA . ASP A 1 86 ? 25.746 -7.411 2.608 1.00 45.09 86 ASP A CA 1
ATOM 659 C C . ASP A 1 86 ? 24.585 -7.564 3.589 1.00 45.09 86 ASP A C 1
ATOM 661 O O . ASP A 1 86 ? 24.343 -6.714 4.453 1.00 45.09 86 ASP A O 1
ATOM 665 N N . ARG A 1 87 ? 23.760 -8.584 3.359 1.00 50.44 87 ARG A N 1
ATOM 666 C CA . ARG A 1 87 ? 22.665 -8.944 4.245 1.00 50.44 87 ARG A CA 1
ATOM 667 C C . ARG A 1 87 ? 23.301 -9.569 5.481 1.00 50.44 87 ARG A C 1
ATOM 669 O O . ARG A 1 87 ? 23.206 -10.774 5.694 1.00 50.44 87 ARG A O 1
ATOM 676 N N . VAL A 1 88 ? 23.931 -8.738 6.303 1.00 53.84 88 VAL A N 1
ATOM 677 C CA . VAL A 1 88 ? 24.314 -9.114 7.651 1.00 53.84 88 VAL A CA 1
ATOM 678 C C . VAL A 1 88 ? 23.031 -9.157 8.468 1.00 53.84 88 VAL A C 1
ATOM 680 O O . VAL A 1 88 ? 22.363 -8.153 8.708 1.00 53.84 88 VAL A O 1
ATOM 683 N N . ASN A 1 89 ? 22.636 -10.363 8.862 1.00 59.47 89 ASN A N 1
ATOM 684 C CA . ASN A 1 89 ? 21.762 -10.547 10.011 1.00 59.47 89 ASN A CA 1
ATOM 685 C C . ASN A 1 89 ? 22.593 -10.177 11.252 1.00 59.47 89 ASN A C 1
ATOM 687 O O . ASN A 1 89 ? 23.027 -11.047 12.002 1.00 59.47 89 ASN A O 1
ATOM 691 N N . ASP A 1 90 ? 22.859 -8.885 11.444 1.00 48.59 90 ASP A N 1
ATOM 692 C CA . ASP A 1 90 ? 23.371 -8.386 12.710 1.00 48.59 90 ASP A CA 1
ATOM 693 C C . ASP A 1 90 ? 22.186 -8.359 13.677 1.00 48.59 90 ASP A C 1
ATOM 695 O O . ASP A 1 90 ? 21.418 -7.403 13.769 1.00 48.59 90 ASP A O 1
ATOM 699 N N . LEU A 1 91 ? 21.981 -9.485 14.360 1.00 56.00 91 LEU A N 1
ATOM 700 C CA . LEU A 1 91 ? 21.148 -9.566 15.557 1.00 56.00 91 LEU A CA 1
ATOM 701 C C . LEU A 1 91 ? 21.914 -8.987 16.761 1.00 56.00 91 LEU A C 1
ATOM 703 O O . LEU A 1 91 ? 21.866 -9.532 17.864 1.00 56.00 91 LEU A O 1
ATOM 707 N N . GLY A 1 92 ? 22.626 -7.877 16.556 1.00 54.72 92 GLY A N 1
ATOM 708 C CA . GLY A 1 92 ? 23.058 -7.005 17.626 1.00 54.72 92 GLY A CA 1
ATOM 709 C C . GLY A 1 92 ? 21.821 -6.368 18.245 1.00 54.72 92 GLY A C 1
ATOM 710 O O . GLY A 1 92 ? 21.028 -5.705 17.574 1.00 54.72 92 GLY A O 1
ATOM 711 N N . LYS A 1 93 ? 21.618 -6.607 19.542 1.00 51.97 93 LYS A N 1
ATOM 712 C CA . LYS A 1 93 ? 20.585 -5.925 20.328 1.00 51.97 93 LYS A CA 1
ATOM 713 C C . LYS A 1 93 ? 20.699 -4.425 20.085 1.00 51.97 93 LYS A C 1
ATOM 715 O O . LYS A 1 93 ? 21.757 -3.837 20.301 1.00 51.97 93 LYS A O 1
ATOM 720 N N . THR A 1 94 ? 19.604 -3.807 19.650 1.00 54.09 94 THR A N 1
ATOM 721 C CA . THR A 1 94 ? 19.561 -2.350 19.510 1.00 54.09 94 THR A CA 1
ATOM 722 C C . THR A 1 94 ? 19.860 -1.713 20.876 1.00 54.09 94 THR A C 1
ATOM 724 O O . THR A 1 94 ? 19.522 -2.301 21.909 1.00 54.09 94 THR A O 1
ATOM 727 N N . PRO A 1 95 ? 20.470 -0.517 20.944 1.00 55.72 95 PRO A N 1
ATOM 728 C CA . PRO A 1 95 ? 20.801 0.124 22.222 1.00 55.72 95 PRO A CA 1
ATOM 729 C C . PRO A 1 95 ? 19.569 0.310 23.131 1.00 55.72 95 PRO A C 1
ATOM 731 O O . PRO A 1 95 ? 19.683 0.254 24.354 1.00 55.72 95 PRO A O 1
ATOM 734 N N . SER A 1 96 ? 18.370 0.421 22.547 1.00 54.94 96 SER A N 1
ATOM 735 C CA . SER A 1 96 ? 17.101 0.437 23.286 1.00 54.94 96 SER A CA 1
ATOM 736 C C . SER A 1 96 ? 16.758 -0.897 23.969 1.00 54.94 96 SER A C 1
ATOM 738 O O . SER A 1 96 ? 16.102 -0.887 25.006 1.00 54.94 96 SER A O 1
ATOM 740 N N . GLN A 1 97 ? 17.196 -2.042 23.432 1.00 56.53 97 GLN A N 1
ATOM 741 C CA . GLN A 1 97 ? 16.981 -3.359 24.049 1.00 56.53 97 GLN A CA 1
ATOM 742 C C . GLN A 1 97 ? 17.938 -3.617 25.219 1.00 56.53 97 GLN A C 1
ATOM 744 O O . GLN A 1 97 ? 17.527 -4.224 26.204 1.00 56.53 97 GLN A O 1
ATOM 749 N N . VAL A 1 98 ? 19.172 -3.103 25.163 1.00 59.38 98 VAL A N 1
ATOM 750 C CA . VAL A 1 98 ? 20.147 -3.242 26.264 1.00 59.38 98 VAL A CA 1
ATOM 751 C C . VAL A 1 98 ? 19.679 -2.492 27.516 1.00 59.38 98 VAL A C 1
ATOM 753 O O . VAL A 1 98 ? 19.780 -3.014 28.626 1.00 59.38 98 VAL A O 1
ATOM 756 N N . ALA A 1 99 ? 19.097 -1.302 27.342 1.00 58.81 99 ALA A N 1
ATOM 757 C CA . ALA A 1 99 ? 18.535 -0.537 28.452 1.00 58.81 99 ALA A CA 1
ATOM 758 C C . ALA A 1 99 ? 17.331 -1.246 29.105 1.00 58.81 99 ALA A C 1
ATOM 760 O O . ALA A 1 99 ? 17.231 -1.279 30.330 1.00 58.81 99 ALA A O 1
ATOM 761 N N . LEU A 1 100 ? 16.451 -1.872 28.310 1.00 60.31 100 LEU A N 1
ATOM 762 C CA . LEU A 1 100 ? 15.282 -2.588 28.837 1.00 60.31 100 LEU A CA 1
ATOM 763 C C . LEU A 1 100 ? 15.665 -3.832 29.656 1.00 60.31 100 LEU A C 1
ATOM 765 O O . LEU A 1 100 ? 15.023 -4.138 30.662 1.00 60.31 100 LEU A O 1
ATOM 769 N N . GLU A 1 101 ? 16.702 -4.564 29.246 1.00 61.25 101 GLU A N 1
ATOM 770 C CA . GLU A 1 101 ? 17.115 -5.795 29.932 1.00 61.25 101 GLU A CA 1
ATOM 771 C C . GLU A 1 101 ? 17.688 -5.539 31.330 1.00 61.25 101 GLU A C 1
ATOM 773 O O . GLU A 1 101 ? 17.447 -6.336 32.244 1.00 61.25 101 GLU A O 1
ATOM 778 N N . ALA A 1 102 ? 18.387 -4.416 31.521 1.00 65.06 102 ALA A N 1
ATOM 779 C CA . ALA A 1 102 ? 18.875 -4.004 32.834 1.00 65.06 102 ALA A CA 1
ATOM 780 C C . ALA A 1 102 ? 17.708 -3.795 33.815 1.00 65.06 102 ALA A C 1
ATOM 782 O O . ALA A 1 102 ? 17.715 -4.349 34.917 1.00 65.06 102 ALA A O 1
ATOM 783 N N . THR A 1 103 ? 16.650 -3.107 33.375 1.00 68.69 103 THR A N 1
ATOM 784 C CA . THR A 1 103 ? 15.453 -2.856 34.190 1.00 68.69 103 THR A CA 1
ATOM 785 C C . THR A 1 103 ? 14.682 -4.143 34.506 1.00 68.69 103 THR A C 1
ATOM 787 O O . THR A 1 103 ? 14.227 -4.343 35.634 1.00 68.69 103 THR A O 1
ATOM 790 N N . VAL A 1 104 ? 14.565 -5.073 33.549 1.00 78.19 104 VAL A N 1
ATOM 791 C CA . VAL A 1 104 ? 13.881 -6.365 33.770 1.00 78.19 104 VAL A CA 1
ATOM 792 C C . VAL A 1 104 ? 14.611 -7.225 34.810 1.00 78.19 104 VAL A C 1
ATOM 794 O O . VAL A 1 104 ? 13.965 -7.914 35.608 1.00 78.19 104 VAL A O 1
ATOM 797 N N . ARG A 1 105 ? 15.950 -7.192 34.835 1.00 69.31 105 ARG A N 1
ATOM 798 C CA . ARG A 1 105 ? 16.751 -7.937 35.819 1.00 69.31 105 ARG A CA 1
ATOM 799 C C . ARG A 1 105 ? 16.554 -7.401 37.237 1.00 69.31 105 ARG A C 1
ATOM 801 O O . ARG A 1 105 ? 16.412 -8.199 38.164 1.00 69.31 105 ARG A O 1
ATOM 808 N N . GLU A 1 106 ? 16.500 -6.083 37.393 1.00 74.12 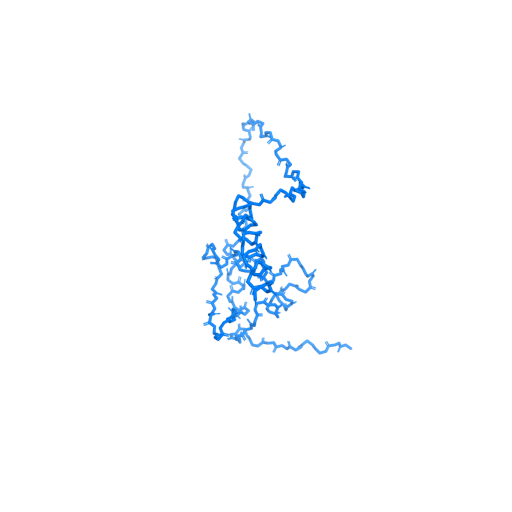106 GLU A N 1
ATOM 809 C CA . GLU A 1 106 ? 16.290 -5.423 38.684 1.00 74.12 106 GLU A CA 1
ATOM 810 C C . GLU A 1 106 ? 14.899 -5.729 39.263 1.00 74.12 106 GLU A C 1
ATOM 812 O O . GLU A 1 106 ? 14.777 -6.196 40.399 1.00 74.12 106 GLU A O 1
ATOM 817 N N . LEU A 1 107 ? 13.847 -5.600 38.446 1.00 75.12 107 LEU A 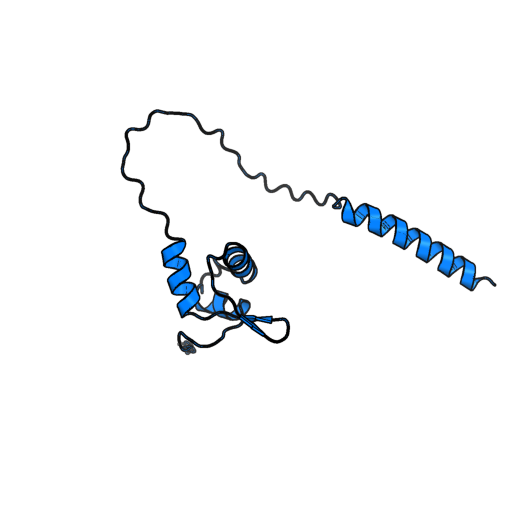N 1
ATOM 818 C CA . LEU A 1 107 ? 12.474 -5.911 38.857 1.00 75.12 107 LEU A CA 1
ATOM 819 C C . LEU A 1 107 ? 12.314 -7.374 39.298 1.00 75.12 107 LEU A C 1
ATOM 821 O O . LEU A 1 107 ? 11.617 -7.656 40.274 1.00 75.12 107 LEU A O 1
ATOM 825 N N . ARG A 1 108 ? 12.990 -8.314 38.624 1.00 79.25 108 ARG A N 1
ATOM 826 C CA . ARG A 1 108 ? 12.982 -9.738 39.003 1.00 79.25 108 ARG A CA 1
ATOM 827 C C . ARG A 1 108 ? 13.663 -10.002 40.347 1.00 79.25 108 ARG A C 1
ATOM 829 O O . ARG A 1 108 ? 13.165 -10.832 41.108 1.00 79.25 108 ARG A O 1
ATOM 836 N N . GLY A 1 109 ? 14.768 -9.317 40.642 1.00 76.25 109 GLY A N 1
ATOM 837 C CA . GLY A 1 109 ? 15.449 -9.420 41.937 1.00 76.25 109 GLY A CA 1
ATOM 838 C C . GLY A 1 109 ? 14.557 -8.948 43.084 1.00 76.25 109 GLY A C 1
ATOM 839 O O . GLY A 1 109 ? 14.355 -9.674 44.059 1.00 76.25 109 GLY A O 1
ATOM 840 N N . ASN A 1 110 ? 13.923 -7.790 42.901 1.00 71.75 110 ASN A N 1
ATOM 841 C CA . ASN A 1 110 ? 13.033 -7.192 43.896 1.00 71.75 110 ASN A CA 1
ATOM 842 C C . ASN A 1 110 ? 11.773 -8.037 44.141 1.00 71.75 110 ASN A C 1
ATOM 844 O O . ASN A 1 110 ? 11.330 -8.176 45.282 1.00 71.75 110 ASN A O 1
ATOM 848 N N . LEU A 1 111 ? 11.227 -8.682 43.102 1.00 69.50 111 LEU A N 1
ATOM 849 C CA . LEU A 1 111 ? 10.091 -9.596 43.260 1.00 69.50 111 LEU A CA 1
ATOM 850 C C . LEU A 1 111 ? 10.452 -10.860 44.056 1.00 69.50 111 LEU A C 1
ATOM 852 O O . LEU A 1 111 ? 9.609 -11.402 44.767 1.00 69.50 111 LEU A O 1
ATOM 856 N N . LYS A 1 112 ? 11.693 -11.346 43.921 1.00 74.06 112 LYS A N 1
ATOM 857 C CA . LYS A 1 112 ? 12.179 -12.529 44.642 1.00 74.06 112 LYS A CA 1
ATOM 858 C C . LYS A 1 112 ? 12.443 -12.211 46.115 1.00 74.06 112 LYS A C 1
ATOM 860 O O . LYS A 1 112 ? 12.058 -13.004 46.966 1.00 74.06 112 LYS A O 1
ATOM 865 N N . ALA A 1 113 ? 13.007 -11.037 46.405 1.00 69.62 113 ALA A N 1
ATOM 866 C CA . ALA A 1 113 ? 13.206 -10.550 47.771 1.00 69.62 113 ALA A CA 1
ATOM 867 C C . ALA A 1 113 ? 11.871 -10.345 48.511 1.00 69.62 113 ALA A C 1
ATOM 869 O O . ALA A 1 113 ? 11.736 -10.746 49.660 1.00 69.62 113 ALA A O 1
ATOM 870 N N . LYS A 1 114 ? 10.844 -9.824 47.824 1.00 69.81 114 LYS A N 1
ATOM 871 C CA . LYS A 1 114 ? 9.502 -9.601 48.395 1.00 69.81 114 LYS A CA 1
ATOM 872 C C . LYS A 1 114 ? 8.688 -10.884 48.631 1.00 69.81 114 LYS A C 1
ATOM 874 O O . LYS A 1 114 ? 7.624 -10.826 49.230 1.00 69.81 114 LYS A O 1
ATOM 879 N N . ARG A 1 115 ? 9.150 -12.036 48.133 1.00 63.34 115 ARG A N 1
ATOM 880 C CA . ARG A 1 115 ? 8.499 -13.348 48.316 1.00 63.34 115 ARG A CA 1
ATOM 881 C C . ARG A 1 115 ? 9.085 -14.177 49.467 1.00 63.34 115 ARG A C 1
ATOM 883 O O . ARG A 1 115 ? 8.583 -15.268 49.709 1.00 63.34 115 ARG A O 1
ATOM 890 N N . GLN A 1 116 ? 10.149 -13.709 50.124 1.00 59.44 116 GLN A N 1
ATOM 891 C CA . GLN A 1 116 ? 10.833 -14.417 51.221 1.00 59.44 116 GLN A CA 1
ATOM 892 C C . GLN A 1 116 ? 10.663 -13.757 52.600 1.00 59.44 116 GLN A C 1
ATOM 894 O O . GLN A 1 116 ? 11.258 -14.216 53.571 1.00 59.44 116 GLN A O 1
ATOM 899 N N . THR A 1 117 ? 9.829 -12.723 52.676 1.00 50.75 117 THR A N 1
ATOM 900 C CA . THR A 1 117 ? 9.250 -12.146 53.900 1.00 50.75 117 THR A CA 1
ATOM 901 C C . THR A 1 117 ? 7.781 -12.510 53.959 1.00 50.75 117 THR A C 1
ATOM 903 O O . THR A 1 117 ? 7.319 -12.908 55.045 1.00 50.75 117 THR A O 1
#

Radius of gyration: 23.82 Å; Cα contacts (8 Å, |Δi|>4): 72; chains: 1; bounding box: 47×33×78 Å

Secondary structure (DSSP, 8-state):
--------TT--EEHHHHHHHH-TTS-S-HHHHHHHHTTTSS--EEETTEEEE-HHHHHHHHHHTPPPP----------------------PPPHHHHHHHHHHHHHHHHHHHTT--

pLDDT: mean 79.38, std 18.65, range [40.31, 98.19]